Protein AF-A0AB36KK37-F1 (afdb_monomer)

Organism: Pseudomonas syringae pv. tomato (NCBI:txid323)

Structure (mmCIF, N/CA/C/O backbone):
data_AF-A0AB36KK37-F1
#
_entry.id   AF-A0AB36KK37-F1
#
loop_
_atom_site.group_PDB
_atom_site.id
_atom_site.type_symbol
_atom_site.label_atom_id
_atom_site.label_alt_id
_atom_site.label_comp_id
_atom_site.label_asym_id
_atom_site.label_entity_id
_atom_site.label_seq_id
_atom_site.pdbx_PDB_ins_code
_atom_site.Cartn_x
_atom_site.Cartn_y
_atom_site.Cartn_z
_atom_site.occupancy
_atom_site.B_iso_or_equiv
_atom_site.auth_seq_id
_atom_site.auth_comp_id
_atom_site.auth_asym_id
_atom_site.auth_atom_id
_atom_site.pdbx_PDB_model_num
ATOM 1 N N . MET A 1 1 ? -5.411 -6.909 -1.632 1.00 63.19 1 MET A N 1
ATOM 2 C CA . MET A 1 1 ? -4.806 -6.225 -0.459 1.00 63.19 1 MET A CA 1
ATOM 3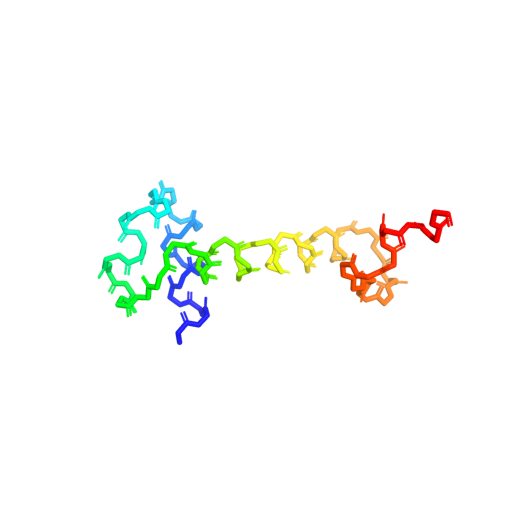 C C . MET A 1 1 ? -3.525 -5.474 -0.825 1.00 63.19 1 MET A C 1
ATOM 5 O O . MET A 1 1 ? -3.470 -4.274 -0.593 1.00 63.19 1 MET A O 1
ATOM 9 N N . HIS A 1 2 ? -2.512 -6.126 -1.415 1.00 74.31 2 HIS A N 1
ATOM 10 C CA . HIS A 1 2 ? -1.259 -5.451 -1.798 1.00 74.31 2 HIS A CA 1
ATO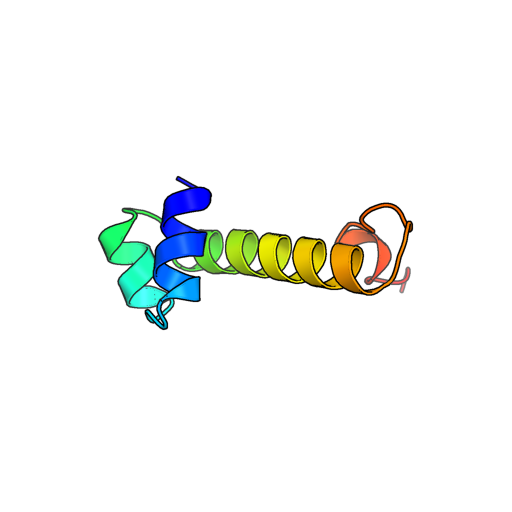M 11 C C . HIS A 1 2 ? -1.458 -4.287 -2.778 1.00 74.31 2 HIS A C 1
ATOM 13 O O . HIS A 1 2 ? -0.881 -3.224 -2.583 1.00 74.31 2 HIS A O 1
ATOM 19 N N . GLU A 1 3 ? -2.334 -4.451 -3.766 1.00 77.81 3 GLU A N 1
ATOM 20 C CA . GLU A 1 3 ? -2.627 -3.407 -4.755 1.00 77.81 3 GLU A CA 1
ATOM 21 C C . GLU A 1 3 ? -3.329 -2.186 -4.150 1.00 77.81 3 GLU A C 1
ATOM 23 O O . GLU A 1 3 ? -3.001 -1.066 -4.517 1.00 77.81 3 GLU A O 1
ATOM 28 N N . GLN A 1 4 ? -4.213 -2.368 -3.159 1.00 82.06 4 GLN A N 1
ATOM 29 C CA . GLN A 1 4 ? -4.821 -1.245 -2.429 1.00 82.06 4 GLN A CA 1
ATOM 30 C C . GLN A 1 4 ? -3.773 -0.450 -1.648 1.00 82.06 4 GLN A C 1
ATOM 32 O O . GLN A 1 4 ? -3.787 0.775 -1.675 1.00 82.06 4 GLN A O 1
ATOM 37 N N . ILE A 1 5 ? -2.834 -1.136 -0.989 1.00 83.50 5 ILE A N 1
ATOM 38 C CA . ILE A 1 5 ? -1.729 -0.481 -0.281 1.00 83.50 5 ILE A CA 1
ATOM 39 C C . ILE A 1 5 ? -0.868 0.322 -1.262 1.00 83.50 5 ILE A C 1
ATOM 41 O O . ILE A 1 5 ? -0.509 1.458 -0.964 1.00 83.50 5 ILE A O 1
ATOM 45 N N . ILE A 1 6 ? -0.556 -0.248 -2.431 1.00 83.62 6 ILE A N 1
ATOM 46 C CA . ILE A 1 6 ? 0.237 0.410 -3.478 1.00 83.62 6 ILE A CA 1
ATOM 47 C C . ILE A 1 6 ? -0.516 1.605 -4.070 1.00 83.62 6 ILE A C 1
ATOM 49 O O . ILE A 1 6 ? 0.090 2.659 -4.230 1.00 83.62 6 ILE A O 1
ATOM 53 N N . ALA A 1 7 ? -1.818 1.481 -4.334 1.00 85.88 7 ALA A N 1
ATOM 54 C CA . ALA A 1 7 ? -2.651 2.560 -4.859 1.00 85.88 7 ALA A CA 1
ATOM 55 C C . ALA A 1 7 ? -2.769 3.727 -3.865 1.00 85.88 7 ALA A C 1
ATOM 57 O O . ALA A 1 7 ? -2.543 4.877 -4.231 1.00 85.88 7 ALA A O 1
ATOM 58 N N . LEU A 1 8 ? -3.033 3.436 -2.587 1.00 84.50 8 LEU A N 1
ATOM 59 C CA . LEU A 1 8 ? -3.118 4.446 -1.528 1.00 84.50 8 LEU A CA 1
ATOM 60 C C . LEU A 1 8 ? -1.764 5.130 -1.293 1.00 84.50 8 LEU A C 1
ATOM 62 O O . LEU A 1 8 ? -1.685 6.357 -1.246 1.00 84.50 8 LEU A O 1
ATOM 66 N N . LYS A 1 9 ? -0.673 4.359 -1.199 1.00 84.62 9 LYS A N 1
ATOM 67 C CA . LYS A 1 9 ? 0.680 4.916 -1.045 1.00 84.62 9 LYS A CA 1
ATOM 68 C C . LYS A 1 9 ? 1.150 5.686 -2.275 1.00 84.62 9 LYS A C 1
ATOM 70 O O . LYS A 1 9 ? 1.804 6.712 -2.107 1.00 84.62 9 LYS A O 1
ATOM 75 N N . GLY A 1 10 ? 0.828 5.203 -3.472 1.00 79.56 10 GLY A N 1
ATOM 76 C CA . GLY A 1 10 ? 1.110 5.868 -4.742 1.00 79.56 10 GLY A CA 1
ATOM 77 C C . GLY A 1 10 ? 0.339 7.178 -4.890 1.00 79.56 10 GLY A C 1
ATOM 78 O O . GLY A 1 10 ? 0.887 8.146 -5.400 1.00 79.56 10 GLY A O 1
ATOM 79 N N . GLY A 1 11 ? -0.877 7.247 -4.340 1.00 82.25 11 GLY A N 1
ATOM 80 C CA . GLY A 1 11 ? -1.685 8.466 -4.252 1.00 82.25 11 GLY A CA 1
ATOM 81 C C . GLY A 1 11 ? -1.249 9.462 -3.169 1.00 82.25 11 GLY A C 1
ATOM 82 O O . GLY A 1 11 ? -1.949 10.442 -2.941 1.00 82.25 11 GLY A O 1
ATOM 83 N N . GLY A 1 12 ? -0.128 9.229 -2.473 1.00 85.12 12 GLY A N 1
ATOM 84 C CA . GLY A 1 12 ? 0.399 10.145 -1.452 1.00 85.12 12 GLY A CA 1
ATOM 85 C C . GLY A 1 12 ? -0.161 9.939 -0.041 1.00 85.12 12 GLY A C 1
ATOM 86 O O . GLY A 1 12 ? 0.157 10.705 0.8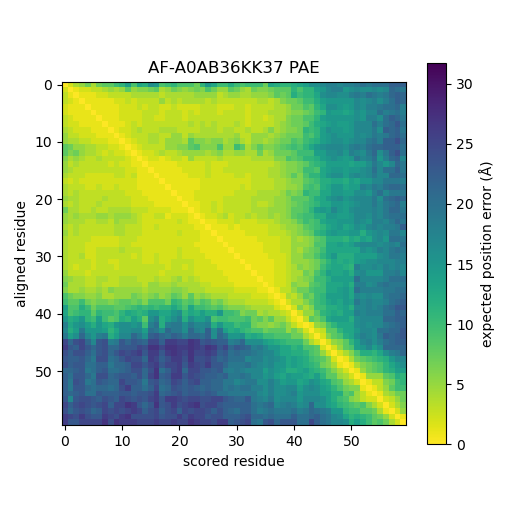67 1.00 85.12 12 GLY A O 1
ATOM 87 N N . CYS A 1 13 ? -0.948 8.885 0.189 1.00 84.75 13 CYS A N 1
ATOM 88 C CA . CYS A 1 13 ? -1.506 8.599 1.505 1.00 84.75 13 CYS A CA 1
ATOM 89 C C . CYS A 1 13 ? -0.403 8.206 2.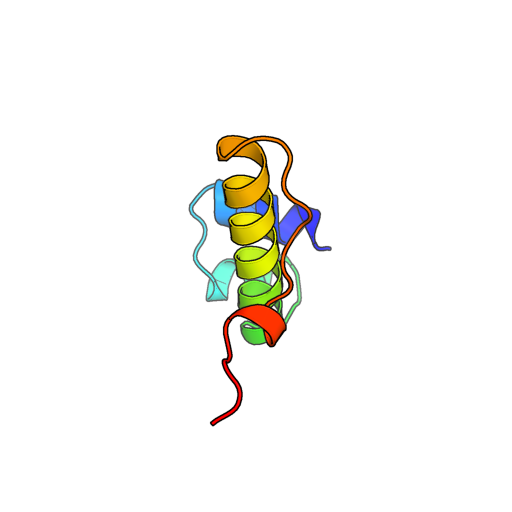518 1.00 84.75 13 CYS A C 1
ATOM 91 O O . CYS A 1 13 ? 0.636 7.612 2.177 1.00 84.75 13 CYS A O 1
ATOM 93 N N . SER A 1 14 ? -0.604 8.551 3.794 1.00 85.38 14 SER A N 1
ATOM 94 C CA . SER A 1 14 ? 0.342 8.227 4.869 1.00 85.38 14 SER A CA 1
ATOM 95 C C . SER A 1 14 ? 0.258 6.739 5.241 1.00 85.38 14 SER A C 1
ATOM 97 O O . SER A 1 14 ? -0.722 6.058 4.943 1.00 85.38 14 SER A O 1
ATOM 99 N N . ILE A 1 15 ? 1.304 6.186 5.867 1.00 82.88 15 ILE A N 1
ATOM 100 C CA . ILE A 1 15 ? 1.356 4.745 6.189 1.00 82.88 15 ILE A CA 1
ATOM 101 C C . ILE A 1 15 ? 0.267 4.358 7.198 1.00 82.88 15 ILE A C 1
ATOM 103 O O . ILE A 1 15 ? -0.356 3.311 7.045 1.00 82.88 15 ILE A O 1
ATOM 107 N N . ALA A 1 16 ? 0.034 5.198 8.210 1.00 85.25 16 ALA A N 1
ATOM 108 C CA . ALA A 1 16 ? -1.012 4.976 9.205 1.00 85.25 16 ALA A CA 1
ATOM 109 C C . ALA A 1 16 ? -2.409 5.039 8.573 1.00 85.25 16 ALA A C 1
ATOM 111 O O . ALA A 1 16 ? -3.246 4.186 8.853 1.00 85.25 16 ALA A O 1
ATOM 112 N N . GLU A 1 17 ? -2.631 5.986 7.663 1.00 86.00 17 GLU A N 1
ATOM 113 C CA . GLU A 1 17 ? -3.913 6.117 6.974 1.00 86.00 17 GLU A CA 1
ATOM 114 C C . GLU A 1 17 ? -4.156 4.957 6.005 1.00 86.00 17 GLU A C 1
ATOM 116 O O . GLU A 1 17 ? -5.217 4.342 6.011 1.00 86.00 17 GLU A O 1
ATOM 121 N N . THR A 1 18 ? -3.123 4.548 5.266 1.00 88.19 18 THR A N 1
ATOM 122 C CA . THR A 1 18 ? -3.169 3.354 4.409 1.00 88.19 18 THR A CA 1
ATOM 123 C C . THR A 1 18 ? -3.468 2.093 5.222 1.00 88.19 18 THR A C 1
ATOM 125 O O . THR A 1 18 ? -4.234 1.243 4.782 1.00 88.19 18 THR A O 1
ATOM 128 N N . ALA A 1 19 ? -2.884 1.972 6.418 1.00 87.56 19 ALA A N 1
ATOM 129 C CA . ALA A 1 19 ? -3.124 0.859 7.329 1.00 87.56 19 ALA A CA 1
ATOM 130 C C . ALA A 1 19 ? -4.588 0.812 7.790 1.00 87.56 19 ALA A C 1
ATOM 132 O O . ALA A 1 19 ? -5.215 -0.244 7.734 1.00 87.56 19 ALA A O 1
ATOM 133 N N . ARG A 1 20 ? -5.159 1.965 8.161 1.00 87.12 20 ARG A N 1
ATOM 134 C CA . ARG A 1 20 ? -6.575 2.075 8.534 1.00 87.12 20 ARG A CA 1
ATOM 135 C C . ARG A 1 20 ? -7.515 1.752 7.375 1.00 87.12 20 ARG A C 1
ATOM 137 O O . ARG A 1 20 ? -8.451 0.986 7.567 1.00 87.12 20 ARG A O 1
ATOM 144 N N . LEU A 1 21 ? -7.254 2.302 6.190 1.00 88.12 21 LEU A N 1
ATOM 145 C CA . LEU A 1 21 ? -8.108 2.137 5.009 1.00 88.12 21 LEU A CA 1
ATOM 146 C C . LEU A 1 21 ? -8.056 0.718 4.433 1.00 88.12 21 LEU A C 1
ATOM 148 O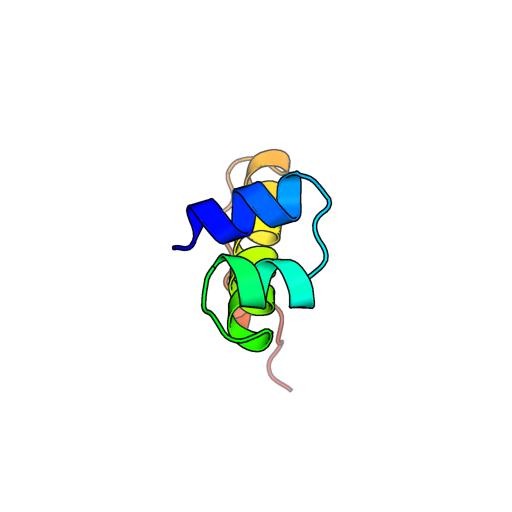 O . LEU A 1 21 ? -9.080 0.184 4.024 1.00 88.12 21 LEU A O 1
ATOM 152 N N . ALA A 1 22 ? -6.878 0.092 4.425 1.00 84.94 22 ALA A N 1
ATOM 153 C CA . ALA A 1 22 ? -6.711 -1.281 3.951 1.00 84.94 22 ALA A CA 1
ATOM 154 C C . ALA A 1 22 ? -6.980 -2.340 5.041 1.00 84.94 22 ALA A C 1
ATOM 156 O O . ALA A 1 22 ? -6.908 -3.533 4.750 1.00 84.94 22 ALA A O 1
ATOM 157 N N . GLY A 1 23 ? -7.259 -1.930 6.286 1.00 88.25 23 GLY A N 1
ATOM 158 C CA . GLY A 1 23 ? -7.515 -2.841 7.408 1.00 88.25 23 GLY A CA 1
ATOM 159 C C . GLY A 1 23 ? -6.302 -3.688 7.807 1.00 88.25 23 GLY A C 1
ATOM 160 O O . GLY A 1 23 ? -6.454 -4.835 8.218 1.00 88.25 23 GLY A O 1
ATOM 161 N N . VAL A 1 24 ? -5.088 -3.154 7.653 1.00 85.56 24 VAL A N 1
ATOM 162 C CA . VAL A 1 24 ? -3.823 -3.868 7.898 1.00 85.56 24 VAL A CA 1
ATOM 163 C C . VAL A 1 24 ? -2.964 -3.169 8.936 1.00 85.56 24 VAL A C 1
ATOM 165 O O . VAL A 1 24 ? -3.126 -1.988 9.218 1.00 85.56 24 VAL A O 1
ATOM 168 N N . SER A 1 25 ? -1.968 -3.877 9.467 1.00 87.88 25 SER A N 1
ATOM 169 C CA . SER A 1 25 ? -0.967 -3.245 10.326 1.00 87.88 25 SER A CA 1
ATOM 170 C C . SER A 1 25 ? -0.018 -2.329 9.538 1.00 87.88 25 SER A C 1
ATOM 172 O O . SER A 1 25 ? 0.342 -2.588 8.385 1.00 87.88 25 SER A O 1
ATOM 174 N N . VAL A 1 26 ? 0.482 -1.289 10.207 1.00 85.44 26 VAL A N 1
ATOM 175 C CA . VAL A 1 26 ? 1.530 -0.381 9.698 1.00 85.44 26 VAL A CA 1
ATOM 176 C C . VAL A 1 26 ? 2.769 -1.148 9.217 1.00 85.44 26 VAL A C 1
ATOM 178 O O . VAL A 1 26 ? 3.361 -0.810 8.191 1.00 85.44 26 VAL A O 1
ATOM 181 N N . SER A 1 27 ? 3.150 -2.210 9.929 1.00 86.12 27 SER A N 1
ATOM 182 C CA . SER A 1 27 ? 4.276 -3.077 9.564 1.00 86.12 27 SER A CA 1
ATOM 183 C C . SER A 1 27 ? 4.063 -3.778 8.222 1.00 86.12 27 SER A C 1
ATOM 185 O O . SER A 1 27 ? 5.009 -3.953 7.456 1.00 86.12 27 SER A O 1
ATOM 187 N N . GLN A 1 28 ? 2.823 -4.152 7.916 1.00 83.50 28 GLN A N 1
ATOM 188 C CA . GLN A 1 28 ? 2.459 -4.809 6.666 1.00 83.50 28 GLN A CA 1
ATOM 189 C C . GLN A 1 28 ? 2.491 -3.816 5.501 1.00 83.50 28 GLN A C 1
ATOM 191 O O . GLN A 1 28 ? 3.108 -4.102 4.479 1.00 83.50 28 GLN A O 1
ATOM 196 N N . VAL A 1 29 ? 1.968 -2.600 5.693 1.00 86.50 29 VAL A N 1
ATOM 197 C CA . VAL A 1 29 ? 2.085 -1.505 4.711 1.00 86.50 29 VAL A CA 1
ATOM 198 C C . VAL A 1 29 ? 3.546 -1.215 4.368 1.00 86.50 29 VAL A C 1
ATOM 200 O O . VAL A 1 29 ? 3.896 -1.123 3.193 1.00 86.50 29 VAL A O 1
ATOM 203 N N . LYS A 1 30 ? 4.421 -1.123 5.380 1.00 85.94 30 LYS A N 1
ATOM 204 C CA . LYS A 1 30 ? 5.862 -0.894 5.184 1.00 85.94 30 LYS A CA 1
ATOM 205 C C . LYS A 1 30 ? 6.515 -1.985 4.335 1.00 85.94 30 LYS A C 1
ATOM 207 O O . LYS A 1 30 ? 7.236 -1.654 3.397 1.00 85.94 30 LYS A O 1
ATOM 212 N N . ARG A 1 31 ? 6.247 -3.267 4.625 1.00 82.06 31 ARG A N 1
ATOM 213 C CA . ARG A 1 31 ? 6.807 -4.388 3.844 1.00 82.06 31 ARG A CA 1
ATOM 214 C C . ARG A 1 31 ? 6.356 -4.344 2.389 1.00 82.06 31 ARG A C 1
ATOM 216 O O . ARG A 1 31 ? 7.182 -4.454 1.492 1.00 82.06 31 ARG A O 1
ATOM 223 N N . VAL A 1 32 ? 5.062 -4.151 2.161 1.00 85.44 32 VAL A N 1
ATOM 224 C CA . VAL A 1 32 ? 4.461 -4.162 0.820 1.00 85.44 32 VAL A CA 1
ATOM 225 C C . VAL A 1 32 ? 4.955 -2.981 -0.007 1.00 85.44 32 VAL A C 1
ATOM 227 O O . VAL A 1 32 ? 5.304 -3.145 -1.173 1.00 85.44 32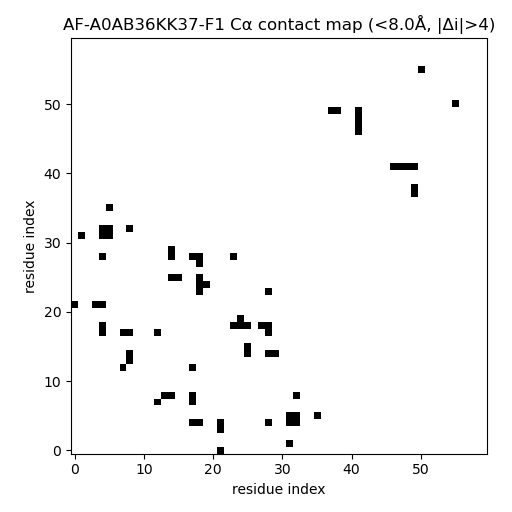 VAL A O 1
ATOM 230 N N . TRP A 1 33 ? 5.060 -1.800 0.605 1.00 84.25 33 TRP A N 1
ATOM 231 C CA . TRP A 1 33 ? 5.601 -0.623 -0.064 1.00 84.25 33 TRP A CA 1
ATOM 232 C C . TRP A 1 33 ? 7.088 -0.772 -0.395 1.00 84.25 33 TRP A C 1
ATOM 234 O O . TRP A 1 33 ? 7.499 -0.419 -1.496 1.00 84.25 33 TRP A O 1
ATOM 244 N N . ALA A 1 34 ? 7.886 -1.346 0.511 1.00 82.50 34 ALA A N 1
ATOM 245 C CA . ALA A 1 34 ? 9.292 -1.643 0.247 1.00 82.50 34 ALA A CA 1
ATOM 246 C C . ALA A 1 34 ? 9.461 -2.659 -0.896 1.00 82.50 34 ALA A C 1
ATOM 248 O O . ALA A 1 34 ? 10.286 -2.451 -1.780 1.00 82.50 34 ALA A O 1
ATOM 249 N N . GLN A 1 35 ? 8.637 -3.712 -0.933 1.00 82.12 35 GLN A N 1
ATOM 250 C CA . GLN A 1 35 ? 8.618 -4.671 -2.043 1.00 82.12 35 GLN A CA 1
ATOM 251 C C . GLN A 1 35 ? 8.214 -4.011 -3.367 1.00 82.12 35 GLN A C 1
ATOM 253 O O . GLN A 1 35 ? 8.808 -4.303 -4.400 1.00 82.12 35 GLN A O 1
ATOM 258 N N . ASN A 1 36 ? 7.235 -3.103 -3.347 1.00 81.94 36 ASN A N 1
ATOM 259 C CA . ASN A 1 36 ? 6.827 -2.352 -4.532 1.00 81.94 36 ASN A CA 1
ATOM 260 C C . ASN A 1 36 ? 7.946 -1.426 -5.037 1.00 81.94 36 ASN A C 1
ATOM 262 O O . ASN A 1 36 ? 8.259 -1.426 -6.221 1.00 81.94 36 ASN A O 1
ATOM 266 N N . GLN A 1 37 ? 8.602 -0.690 -4.137 1.00 77.19 37 GLN A N 1
ATOM 267 C CA . GLN A 1 37 ? 9.759 0.158 -4.448 1.00 77.19 37 GLN A CA 1
ATOM 268 C C . GLN A 1 37 ? 10.931 -0.650 -5.013 1.00 77.19 37 GLN A C 1
ATOM 270 O O . GLN A 1 37 ? 11.567 -0.215 -5.970 1.00 77.19 37 GLN A O 1
ATOM 275 N N . ALA A 1 38 ? 11.199 -1.835 -4.455 1.00 73.94 38 ALA A N 1
ATOM 276 C CA . ALA A 1 38 ? 12.220 -2.741 -4.967 1.00 73.94 38 ALA A CA 1
ATOM 277 C C . ALA A 1 38 ? 11.883 -3.187 -6.397 1.00 73.94 38 ALA A C 1
ATOM 279 O O . ALA A 1 38 ? 12.709 -3.021 -7.290 1.00 73.94 38 ALA A O 1
ATOM 280 N N . LYS A 1 39 ? 10.647 -3.647 -6.644 1.00 68.56 39 LYS A N 1
ATOM 281 C CA . LYS A 1 39 ? 10.170 -4.018 -7.989 1.00 68.56 39 LYS A CA 1
ATOM 282 C C . LYS A 1 39 ? 10.301 -2.873 -8.994 1.00 68.56 39 LYS A C 1
ATOM 284 O O . LYS A 1 39 ? 10.757 -3.101 -10.107 1.00 68.56 39 LYS A O 1
ATOM 289 N N . VAL A 1 40 ? 9.946 -1.650 -8.595 1.00 63.09 40 VAL A N 1
ATOM 290 C CA . VAL A 1 40 ? 10.105 -0.459 -9.442 1.00 63.09 40 VAL A CA 1
ATOM 291 C C . VAL A 1 40 ? 11.584 -0.210 -9.744 1.00 63.09 40 VAL A C 1
ATOM 293 O O . VAL A 1 40 ? 11.944 -0.076 -10.906 1.00 63.09 40 VAL A O 1
ATOM 296 N N . LYS A 1 41 ? 12.468 -0.235 -8.739 1.00 57.75 41 LYS A N 1
ATOM 297 C CA . LYS A 1 41 ? 13.922 -0.086 -8.942 1.00 57.75 41 LYS A CA 1
ATOM 298 C C . LYS A 1 41 ? 14.498 -1.122 -9.908 1.00 57.75 41 LYS A C 1
ATOM 300 O O . LYS A 1 41 ? 15.341 -0.781 -10.728 1.00 57.75 41 LYS A O 1
ATOM 305 N N . ILE A 1 42 ? 14.017 -2.358 -9.822 1.00 57.31 42 ILE A N 1
ATOM 306 C CA . ILE A 1 42 ? 14.420 -3.459 -10.701 1.00 57.31 42 ILE A CA 1
ATOM 307 C C . ILE A 1 42 ? 13.918 -3.249 -12.137 1.00 57.31 42 ILE A C 1
ATOM 309 O O . ILE A 1 42 ? 14.649 -3.528 -13.080 1.00 57.31 42 ILE A O 1
ATOM 313 N N . GLY A 1 43 ? 12.726 -2.676 -12.321 1.00 49.56 43 GLY A N 1
ATOM 314 C CA . GLY A 1 43 ? 12.202 -2.325 -13.646 1.00 49.56 43 GLY A CA 1
ATOM 315 C C . GLY A 1 43 ? 12.951 -1.182 -14.344 1.00 49.56 43 GLY A C 1
ATOM 316 O O . GLY A 1 43 ? 13.035 -1.177 -15.567 1.00 49.56 43 GLY A O 1
ATOM 317 N N . TYR A 1 44 ? 13.527 -0.238 -13.591 1.00 48.97 44 TYR A N 1
ATOM 318 C CA . TYR A 1 44 ? 14.299 0.882 -14.154 1.00 48.97 44 TYR A CA 1
ATOM 319 C C . TYR A 1 44 ? 15.772 0.551 -14.445 1.00 48.97 44 TYR A C 1
ATOM 321 O O . TYR A 1 44 ? 16.409 1.287 -15.193 1.00 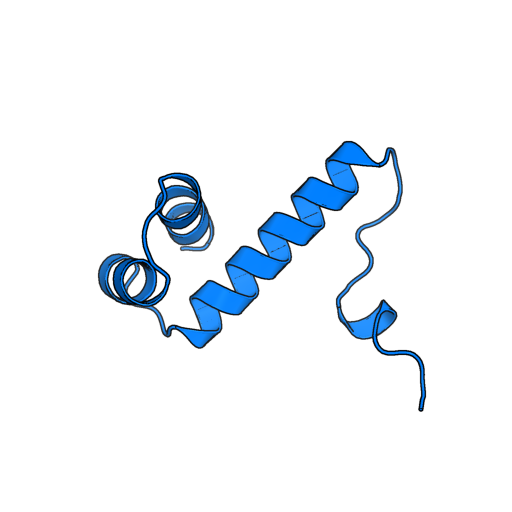48.97 44 TYR A O 1
ATOM 329 N N . LEU A 1 45 ? 16.324 -0.522 -13.869 1.00 54.62 45 LEU A N 1
ATOM 330 C CA . LEU A 1 45 ? 17.745 -0.873 -14.014 1.00 54.62 45 LEU A CA 1
ATOM 331 C C . LEU A 1 45 ? 18.041 -1.905 -15.114 1.00 54.62 45 LEU A C 1
ATOM 333 O O . LEU A 1 45 ? 19.210 -2.194 -15.344 1.00 54.62 45 LEU A O 1
ATOM 337 N N . GLY A 1 46 ? 17.022 -2.385 -15.836 1.00 47.44 46 GLY A N 1
ATOM 338 C CA . GLY A 1 46 ? 17.183 -3.370 -16.907 1.00 47.44 46 GLY A CA 1
ATOM 339 C C . GLY A 1 46 ? 17.494 -4.766 -16.360 1.00 47.44 46 GLY A C 1
ATOM 340 O O . GLY A 1 46 ? 18.414 -4.946 -15.574 1.00 47.44 46 GLY A O 1
ATOM 341 N N . GLU A 1 47 ? 16.672 -5.743 -16.747 1.00 51.53 47 GLU A N 1
ATOM 342 C CA . GLU A 1 47 ? 16.935 -7.193 -16.706 1.00 51.53 47 GLU A CA 1
ATOM 343 C C . GLU A 1 47 ? 17.937 -7.685 -15.638 1.00 51.53 47 GLU A C 1
ATOM 345 O O . GLU A 1 47 ? 19.009 -8.204 -15.930 1.00 51.53 47 GLU A O 1
ATOM 350 N N . GLY A 1 48 ? 17.573 -7.553 -14.364 1.00 51.19 48 GLY A N 1
ATOM 351 C CA . GLY A 1 48 ? 18.294 -8.167 -13.254 1.00 51.19 48 GLY A CA 1
ATOM 352 C C . GLY A 1 48 ? 17.280 -8.690 -12.254 1.00 51.19 48 GLY A C 1
ATOM 353 O O . GLY A 1 48 ? 16.469 -7.919 -11.749 1.00 51.19 48 GLY A O 1
ATOM 354 N N . ALA A 1 49 ? 17.274 -10.002 -12.014 1.00 52.56 49 ALA A N 1
ATOM 355 C CA . ALA A 1 49 ? 16.317 -10.673 -11.137 1.00 52.56 49 ALA A CA 1
ATOM 356 C C . ALA A 1 49 ? 16.128 -9.924 -9.801 1.00 52.56 49 ALA A C 1
ATOM 358 O O . ALA A 1 49 ? 17.094 -9.368 -9.266 1.00 52.56 49 ALA A O 1
ATOM 359 N N . PRO A 1 50 ? 14.899 -9.889 -9.250 1.00 50.91 50 PRO A N 1
ATOM 360 C CA . PRO A 1 50 ? 14.616 -9.121 -8.057 1.00 50.91 50 PRO A CA 1
ATOM 361 C C . PRO A 1 50 ? 15.391 -9.654 -6.855 1.00 50.91 50 PRO A C 1
ATOM 363 O O . PRO A 1 50 ? 14.960 -10.622 -6.232 1.00 50.91 50 PRO A O 1
ATOM 366 N N . LYS A 1 51 ? 16.510 -9.007 -6.511 1.00 53.38 51 LYS A N 1
ATOM 367 C CA . LYS A 1 51 ? 17.272 -9.382 -5.323 1.00 53.38 51 LYS A CA 1
ATOM 368 C C . LYS A 1 51 ? 16.445 -9.122 -4.076 1.00 53.38 51 LYS A C 1
ATOM 370 O O . LYS A 1 51 ? 16.010 -7.998 -3.806 1.00 53.38 51 LYS A O 1
ATOM 375 N N . THR A 1 52 ? 16.155 -10.195 -3.355 1.00 49.88 52 THR A N 1
ATOM 376 C CA . THR A 1 52 ? 15.341 -10.168 -2.141 1.00 49.88 52 THR A CA 1
ATOM 377 C C . THR A 1 52 ? 16.075 -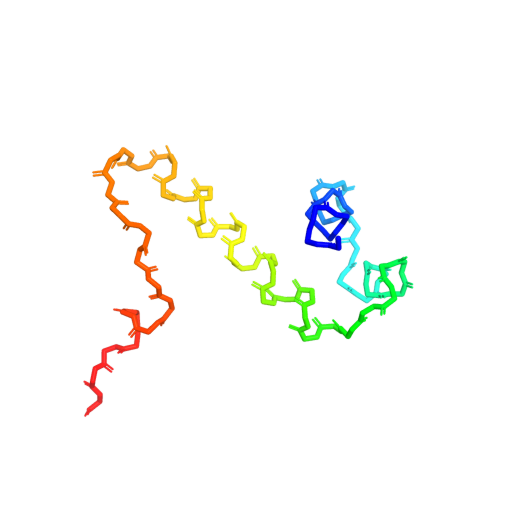9.428 -1.025 1.00 49.88 52 THR A C 1
ATOM 379 O O . THR A 1 52 ? 17.297 -9.357 -1.021 1.00 49.88 52 THR A O 1
ATOM 382 N N . ALA A 1 53 ? 15.345 -8.887 -0.042 1.00 46.59 53 ALA A N 1
ATOM 383 C CA . ALA A 1 53 ? 15.932 -8.127 1.071 1.00 46.59 53 ALA A CA 1
ATOM 384 C C . ALA A 1 53 ? 17.018 -8.893 1.865 1.00 46.59 53 ALA A C 1
ATOM 386 O O . ALA A 1 53 ? 17.808 -8.262 2.560 1.00 46.59 53 ALA A O 1
ATOM 387 N N . SER A 1 54 ? 17.076 -10.224 1.743 1.00 49.88 54 SER A N 1
ATOM 388 C CA . SER A 1 54 ? 18.145 -11.067 2.287 1.00 49.88 54 SER A CA 1
ATOM 389 C C . SER A 1 54 ? 19.495 -10.891 1.582 1.00 49.88 54 SER A C 1
ATOM 391 O O . SER A 1 54 ? 20.512 -11.081 2.221 1.00 49.88 54 SER A O 1
ATOM 393 N N . GLU A 1 55 ? 19.538 -10.489 0.308 1.00 49.84 55 GLU A N 1
ATOM 394 C CA . GLU A 1 55 ? 20.795 -10.284 -0.436 1.00 49.84 55 GLU A CA 1
ATOM 395 C C . GLU A 1 55 ? 21.465 -8.929 -0.149 1.00 49.84 55 GLU A C 1
ATOM 397 O O . GLU A 1 55 ? 22.611 -8.718 -0.534 1.00 49.84 55 GLU A O 1
ATOM 402 N N . TYR A 1 56 ? 20.770 -7.998 0.517 1.00 52.09 56 TYR A N 1
ATOM 403 C CA . TYR A 1 56 ? 21.327 -6.704 0.944 1.00 52.09 56 TYR A CA 1
ATOM 404 C C . TYR A 1 56 ? 21.855 -6.705 2.383 1.00 52.09 56 TYR A C 1
ATOM 406 O O . TYR A 1 56 ? 22.498 -5.743 2.799 1.00 52.09 56 TYR A O 1
ATOM 414 N N . MET A 1 57 ? 21.590 -7.766 3.142 1.00 48.91 57 MET A N 1
ATOM 415 C CA . MET A 1 57 ? 22.224 -8.006 4.431 1.00 48.91 57 MET A CA 1
ATOM 416 C C . MET A 1 57 ? 23.405 -8.930 4.151 1.00 48.91 57 MET A C 1
ATOM 418 O O . MET A 1 57 ? 23.235 -10.143 4.111 1.00 48.91 57 MET A O 1
ATOM 422 N N . GLY A 1 58 ? 24.570 -8.348 3.860 1.00 45.59 58 GLY A N 1
ATOM 423 C CA . GLY A 1 58 ? 25.810 -9.118 3.809 1.00 45.59 58 GLY A CA 1
ATOM 424 C C . GLY A 1 58 ? 25.984 -9.896 5.111 1.00 45.59 58 GLY A C 1
ATOM 425 O O . GLY A 1 58 ? 25.640 -9.381 6.179 1.00 45.59 58 GLY A O 1
ATOM 426 N N . ASP A 1 59 ? 26.467 -11.132 4.995 1.00 48.59 59 ASP A N 1
ATOM 427 C CA . ASP A 1 59 ? 26.880 -11.940 6.136 1.00 48.59 59 ASP A CA 1
ATOM 428 C C . ASP A 1 59 ? 27.833 -11.098 7.001 1.00 48.59 59 ASP A C 1
ATOM 430 O O . ASP A 1 59 ? 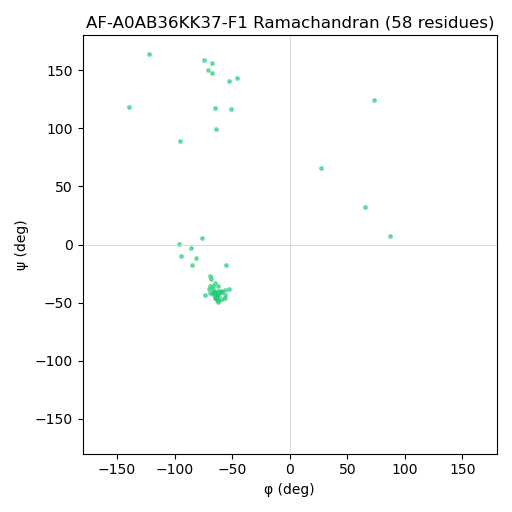28.866 -10.625 6.518 1.00 48.59 59 ASP A O 1
ATOM 434 N N . TYR A 1 60 ? 27.412 -10.828 8.238 1.00 43.22 60 TYR A N 1
ATOM 435 C CA . TYR A 1 60 ? 28.240 -10.186 9.258 1.00 43.22 60 TYR A CA 1
ATOM 436 C C . TYR A 1 60 ? 29.399 -11.094 9.668 1.00 43.22 60 TYR A C 1
ATOM 438 O O . TYR A 1 60 ? 29.165 -12.319 9.792 1.00 43.22 60 TYR A O 1
#

Nearest PDB structures (foldseek):
  2r0q-assembly1_F  TM=9.581E-01  e=5.488E-01  Staphylococcus aureus
  1gdt-assembly1_B  TM=9.329E-01  e=1.862E+00  Escherichia coli
  3c57-assembly1_A  TM=7.903E-01  e=8.246E-01  Mycobacterium tuberculosis
  2gm4-assembly1_A  TM=8.812E-01  e=1.326E+00  Escherichia coli
  4ldz-assembly1_B  TM=9.014E-01  e=1.992E+00  Bacillus subtilis subsp. subtilis str. 168

Mean predicted aligned error: 10.28 Å

InterPro domains:
  IPR006120 Resolvase, HTH domain [PF02796] (3-35)

Secondary structure (DSSP, 8-state):
-HHHHHHHHHTT--HHHHHHHHT--HHHHHHHHHHHHHHHHHHHS-S-----GGGGS---

Solvent-accessible surface area (backbone atoms only — not comparable to full-atom values): 3675 Å² total; per-residue (Å²): 110,68,64,58,46,50,52,38,48,72,70,68,46,50,61,67,56,38,12,65,75,70,74,47,52,52,72,55,46,52,52,51,49,51,52,50,52,49,53,50,54,36,68,76,67,55,97,52,81,82,77,52,80,69,75,75,55,69,87,127

Radius of gyration: 13.21 Å; Cα contacts (8 Å, |Δi|>4): 38; chains: 1; bounding box: 36×22×27 Å

Sequence (60 aa):
MHEQIIALKGGGCSIAETARLAGVSVSQVKRVWAQNQAKVKIGYLGEGAPKTASEYMGDY

pLDDT: mean 71.78, std 15.97, range [43.22, 88.25]

Foldseek 3Di:
DLVQLVVCVVVVHDLVVSCVVVVHDSVVSVVSVVVVVQVVVDVVVPDDPRDDPVVVPPDD